Protein AF-A0A945QJN3-F1 (afdb_monomer_lite)

Radius of gyration: 16.55 Å; chains: 1; bounding box: 46×26×41 Å

pLDDT: mean 93.39, std 8.65, range [52.91, 98.69]

Secondary structure (DSSP, 8-state):
-----GGGS-GGG--GGGS-HHHHHHHHHHHHHHHTHHHHHHHHHHHTTT-HHHHHHHHHHHHHHHHHHHHHHHHHHHH-TT--HHHHHHHHHHH-------SS--TT-

Sequence (109 aa):
MKRWTLDDIPWDRFDPAKVDPEVIKVVKAASMVEANGGTYAHYLAKVFYDDPAFQDAAFQWASEEEQHGAALARWAELADPTFDFSARFEDFKEKVKLPDEIDRSVRGT

Foldseek 3Di:
DDDDALVVDPVVPDDLVPDDPVVLVVLLVLLLVLLCLVLVLVVVCLLPVVDVVVSVVSVVSSVVSNRSSVNSQSSSCVNPVVDDSVVVSVVVPVVDHDDPPSPYRPPPD

Structure (mmCIF, N/CA/C/O backbone):
data_AF-A0A945QJN3-F1
#
_entry.id   AF-A0A945QJN3-F1
#
loop_
_atom_site.group_PDB
_atom_site.id
_atom_site.type_symbol
_atom_site.label_atom_id
_atom_site.label_alt_id
_atom_site.label_comp_id
_atom_site.label_asym_id
_atom_site.label_entity_id
_atom_site.label_seq_id
_atom_site.pdbx_PDB_ins_code
_atom_site.Cartn_x
_atom_site.Cartn_y
_atom_site.Cartn_z
_atom_site.occupancy
_atom_site.B_iso_or_equiv
_atom_site.auth_seq_id
_atom_site.auth_comp_id
_atom_site.auth_asym_id
_atom_site.auth_atom_id
_atom_site.pdbx_PDB_model_num
ATOM 1 N N . MET A 1 1 ? -8.918 -13.730 -17.986 1.00 52.91 1 MET A N 1
ATOM 2 C CA . MET A 1 1 ? -9.228 -14.141 -16.596 1.00 52.91 1 MET A CA 1
ATOM 3 C C . MET A 1 1 ? -9.905 -12.972 -15.901 1.00 52.91 1 MET A C 1
ATOM 5 O O . MET A 1 1 ? -9.568 -11.842 -16.231 1.00 52.91 1 MET A O 1
ATOM 9 N N . LYS A 1 2 ? -10.876 -13.205 -15.011 1.00 63.12 2 LYS A N 1
ATOM 10 C CA . LYS A 1 2 ? -11.508 -12.116 -14.251 1.00 63.12 2 LYS A CA 1
ATOM 11 C C . LYS A 1 2 ? -10.540 -11.699 -13.135 1.00 63.12 2 LYS A C 1
ATOM 13 O O . LYS A 1 2 ? -10.256 -12.520 -12.270 1.00 63.12 2 LYS A O 1
ATOM 18 N N . ARG A 1 3 ? -9.989 -10.483 -13.206 1.00 85.94 3 ARG A N 1
ATOM 19 C CA . ARG A 1 3 ? -9.236 -9.876 -12.096 1.00 85.94 3 ARG A CA 1
ATOM 20 C C . ARG A 1 3 ? -10.239 -9.397 -11.046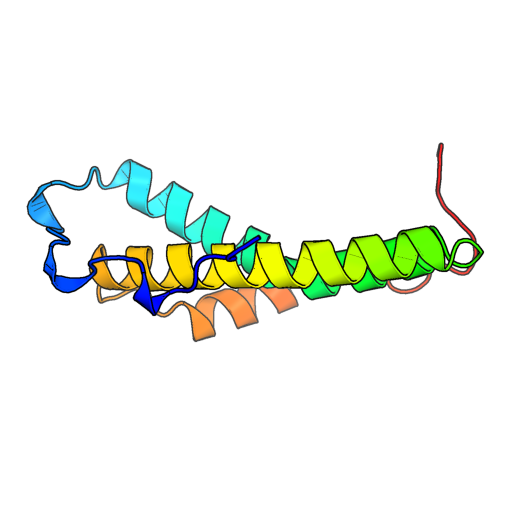 1.00 85.94 3 ARG A C 1
ATOM 22 O O . ARG A 1 3 ? -11.324 -8.949 -11.419 1.00 85.94 3 ARG A O 1
ATOM 29 N N . TRP A 1 4 ? -9.907 -9.577 -9.771 1.00 95.38 4 TRP A N 1
ATOM 30 C CA . TRP A 1 4 ? -10.742 -9.091 -8.675 1.00 95.38 4 TRP A CA 1
ATOM 31 C C . TRP A 1 4 ? -10.670 -7.563 -8.603 1.00 95.38 4 TRP A C 1
ATOM 33 O O . TRP A 1 4 ? -9.752 -6.968 -9.164 1.00 95.38 4 TRP A O 1
ATOM 43 N N . THR A 1 5 ? -11.619 -6.929 -7.926 1.00 95.88 5 THR A N 1
ATOM 44 C CA . THR A 1 5 ? -11.602 -5.507 -7.563 1.00 95.88 5 THR A CA 1
ATOM 45 C C . THR A 1 5 ? -11.890 -5.351 -6.074 1.00 95.88 5 THR A C 1
ATOM 47 O O . THR A 1 5 ? -12.321 -6.290 -5.405 1.00 95.88 5 THR A O 1
ATOM 50 N N . LEU A 1 6 ? -11.693 -4.148 -5.533 1.00 96.94 6 LEU A N 1
ATOM 51 C CA . LEU A 1 6 ? -12.067 -3.851 -4.146 1.00 96.94 6 LEU A CA 1
ATOM 52 C C . LEU A 1 6 ? -13.542 -4.168 -3.847 1.00 96.94 6 LEU A C 1
ATOM 54 O O . LEU A 1 6 ? -13.864 -4.469 -2.702 1.00 96.94 6 LEU A O 1
ATOM 58 N N . ASP A 1 7 ? -14.421 -4.135 -4.849 1.00 96.62 7 ASP A N 1
ATOM 59 C CA . ASP A 1 7 ? -15.850 -4.426 -4.689 1.00 96.62 7 ASP A CA 1
ATOM 60 C C . ASP A 1 7 ? -16.147 -5.923 -4.522 1.00 96.62 7 ASP A C 1
ATOM 62 O O . ASP A 1 7 ? -17.222 -6.286 -4.047 1.00 96.62 7 ASP A O 1
ATOM 66 N N . ASP A 1 8 ? -15.201 -6.804 -4.865 1.00 96.94 8 ASP A N 1
ATOM 67 C CA . ASP A 1 8 ? -15.335 -8.246 -4.633 1.00 96.94 8 ASP A CA 1
ATOM 68 C C . ASP A 1 8 ? -15.095 -8.627 -3.152 1.00 96.94 8 ASP A C 1
ATOM 70 O O . ASP A 1 8 ? -15.363 -9.763 -2.752 1.00 96.94 8 ASP A O 1
ATOM 74 N N . ILE A 1 9 ? -14.594 -7.701 -2.321 1.00 97.50 9 ILE A N 1
ATOM 75 C CA . ILE A 1 9 ? -14.310 -7.941 -0.899 1.00 97.50 9 ILE A CA 1
ATOM 76 C C . ILE A 1 9 ? -15.543 -7.572 -0.050 1.00 97.50 9 ILE A C 1
ATOM 78 O O . ILE A 1 9 ? -16.034 -6.445 -0.136 1.00 97.50 9 ILE A O 1
ATOM 82 N N . PRO A 1 10 ? -16.042 -8.470 0.825 1.00 97.44 10 PRO A N 1
ATOM 83 C CA . PRO A 1 10 ? -17.220 -8.211 1.653 1.00 97.44 10 PRO A CA 1
ATOM 84 C C . PRO A 1 10 ? -16.867 -7.368 2.888 1.00 97.44 10 PRO A C 1
ATOM 86 O O . PRO A 1 10 ? -16.812 -7.865 4.016 1.00 97.44 10 PRO A O 1
ATOM 89 N N . TRP A 1 11 ? -16.580 -6.084 2.670 1.00 98.00 11 TRP A N 1
ATOM 90 C CA . TRP A 1 11 ? -16.142 -5.145 3.710 1.00 98.00 11 TRP A CA 1
ATOM 91 C C . TRP A 1 11 ? -17.132 -4.994 4.869 1.00 98.00 11 TRP A C 1
ATOM 93 O O . TRP A 1 11 ? -16.720 -4.759 5.999 1.00 98.00 11 TRP A O 1
ATOM 103 N N . ASP A 1 12 ? -18.426 -5.167 4.608 1.00 97.56 12 ASP A N 1
ATOM 104 C CA . ASP A 1 12 ? -19.506 -5.130 5.600 1.00 97.56 12 ASP A CA 1
ATOM 105 C C . ASP A 1 12 ? -19.413 -6.256 6.642 1.00 97.56 12 ASP A C 1
ATOM 107 O O . ASP A 1 12 ? -19.975 -6.151 7.730 1.00 97.56 12 ASP A O 1
ATOM 111 N N . ARG A 1 13 ? -18.678 -7.328 6.327 1.00 97.50 13 ARG A N 1
ATOM 112 C CA . ARG A 1 13 ? -18.444 -8.461 7.232 1.00 97.50 13 ARG A CA 1
ATOM 113 C C . ARG A 1 13 ? -17.204 -8.287 8.103 1.00 97.50 13 ARG A C 1
ATOM 115 O O . ARG A 1 13 ? -16.892 -9.190 8.884 1.00 97.50 13 ARG A O 1
ATOM 122 N N . PHE A 1 14 ? -16.476 -7.184 7.944 1.00 97.88 14 PHE A N 1
ATOM 123 C CA . PHE A 1 14 ? -15.287 -6.904 8.732 1.00 97.88 14 PHE A CA 1
ATOM 124 C C . PHE A 1 14 ? -15.658 -6.624 10.194 1.00 97.88 14 PHE A C 1
ATOM 126 O O . PHE A 1 14 ? -16.585 -5.872 10.483 1.00 97.88 14 PHE A O 1
ATOM 133 N N . ASP A 1 15 ? -14.921 -7.236 11.120 1.00 97.50 15 ASP A N 1
ATOM 134 C CA . ASP A 1 15 ? -15.151 -7.115 12.558 1.00 97.50 15 ASP A CA 1
ATOM 135 C C . ASP A 1 15 ? -13.834 -6.731 13.252 1.00 97.50 15 ASP A C 1
ATOM 137 O O . ASP A 1 15 ? -12.983 -7.607 13.458 1.00 97.50 15 ASP A O 1
ATOM 141 N N . PRO A 1 16 ? -13.638 -5.447 13.615 1.00 96.00 16 PRO A N 1
ATOM 142 C CA . PRO A 1 16 ? -12.390 -4.982 14.215 1.00 96.00 16 PRO A CA 1
ATOM 143 C C . PRO A 1 16 ? -12.099 -5.652 15.565 1.00 96.00 16 PRO A C 1
ATOM 145 O O . PRO A 1 16 ? -10.937 -5.767 15.946 1.00 96.00 16 PRO A O 1
ATOM 148 N N . ALA A 1 17 ? -13.113 -6.168 16.273 1.00 96.56 17 ALA A N 1
ATOM 149 C CA . ALA A 1 17 ? -12.920 -6.838 17.560 1.00 96.56 17 ALA A CA 1
ATOM 150 C C . ALA A 1 17 ? -12.227 -8.208 17.439 1.00 96.56 17 ALA A C 1
ATOM 152 O O . ALA A 1 17 ? -11.779 -8.762 18.443 1.00 96.56 17 ALA A O 1
ATOM 153 N N . LYS A 1 18 ? -12.137 -8.768 16.226 1.00 97.12 18 LYS A N 1
ATOM 154 C CA . LYS A 1 18 ? -11.456 -10.044 15.944 1.00 97.12 18 LYS A CA 1
ATOM 155 C C . LYS A 1 18 ? -10.017 -9.872 15.462 1.00 97.12 18 LYS A C 1
ATOM 157 O O . LYS A 1 18 ? -9.368 -10.865 15.136 1.00 97.12 18 LYS A O 1
ATOM 162 N N . VAL A 1 19 ? -9.532 -8.638 15.372 1.00 97.00 19 VAL A N 1
ATOM 163 C CA . VAL A 1 19 ? -8.218 -8.333 14.811 1.00 97.00 19 VAL A CA 1
ATOM 164 C C . VAL A 1 19 ? -7.184 -8.224 15.922 1.00 97.00 19 VAL A C 1
ATOM 166 O O . VAL A 1 19 ? -7.383 -7.517 16.906 1.00 97.00 19 VAL A O 1
ATOM 169 N N 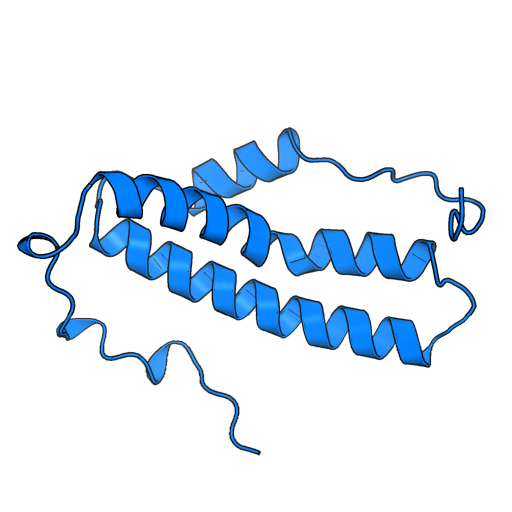. ASP A 1 20 ? -6.055 -8.906 15.745 1.00 97.69 20 ASP A N 1
ATOM 170 C CA . ASP A 1 20 ? -4.888 -8.731 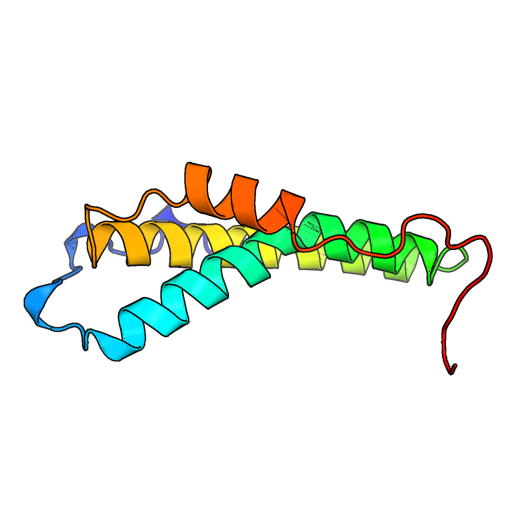16.605 1.00 97.69 20 ASP A CA 1
ATOM 171 C C . ASP A 1 20 ? -4.257 -7.344 16.352 1.00 97.69 20 ASP A C 1
ATOM 173 O O . ASP A 1 20 ? -3.876 -7.050 15.210 1.00 97.69 20 ASP A O 1
ATOM 177 N N . PRO A 1 21 ? -4.106 -6.488 17.381 1.00 95.94 21 PRO A N 1
ATOM 178 C CA . PRO A 1 21 ? -3.475 -5.178 17.240 1.00 95.94 21 PRO A CA 1
ATOM 179 C C . PRO A 1 21 ? -2.065 -5.199 16.630 1.00 95.94 21 PRO A C 1
ATOM 181 O O . PRO A 1 21 ? -1.676 -4.233 15.969 1.00 95.94 21 PRO A O 1
ATOM 184 N N . GLU A 1 22 ? -1.291 -6.274 16.804 1.00 97.50 22 GLU A N 1
ATOM 185 C CA . GLU A 1 22 ? 0.036 -6.389 16.189 1.00 97.50 22 GLU A CA 1
ATOM 186 C C . GLU A 1 22 ? -0.054 -6.585 14.671 1.00 97.50 22 GLU A C 1
ATOM 188 O O . GLU A 1 22 ? 0.743 -6.011 13.924 1.00 97.50 22 GLU A O 1
ATOM 193 N N . VAL A 1 23 ? -1.073 -7.304 14.187 1.00 97.69 23 VAL A N 1
ATOM 194 C CA . VAL A 1 23 ? -1.320 -7.475 12.745 1.00 97.69 23 VAL A CA 1
ATOM 195 C C . VAL A 1 23 ? -1.669 -6.139 12.096 1.00 97.69 23 VAL A C 1
ATOM 197 O O . VAL A 1 23 ? -1.208 -5.862 10.990 1.00 97.69 23 VAL A O 1
ATOM 200 N N . ILE A 1 24 ? -2.399 -5.262 12.794 1.00 97.94 24 ILE A N 1
ATOM 201 C CA . ILE A 1 24 ? -2.751 -3.929 12.279 1.00 97.94 24 ILE A CA 1
ATOM 202 C C . ILE A 1 24 ? -1.494 -3.134 11.904 1.00 97.94 24 ILE A C 1
ATOM 204 O O . ILE A 1 24 ? -1.463 -2.482 10.861 1.00 97.94 24 ILE A O 1
ATOM 208 N N . LYS A 1 25 ? -0.433 -3.204 12.718 1.00 97.75 25 LYS A N 1
ATOM 209 C CA . LYS A 1 25 ? 0.831 -2.500 12.440 1.00 97.75 25 LYS A CA 1
ATOM 210 C C . LYS A 1 25 ? 1.481 -3.003 11.152 1.00 97.75 25 LYS A C 1
ATOM 212 O O . LYS A 1 25 ? 1.937 -2.197 10.345 1.00 97.75 25 LYS A O 1
ATOM 217 N N . VAL A 1 26 ? 1.493 -4.322 10.959 1.00 98.19 26 VAL A N 1
ATOM 218 C CA . VAL A 1 26 ? 2.064 -4.959 9.766 1.00 98.19 26 VAL A CA 1
ATOM 219 C C . VAL A 1 26 ? 1.254 -4.600 8.523 1.00 98.19 26 VAL A C 1
ATOM 221 O O . VAL A 1 26 ? 1.839 -4.223 7.513 1.00 98.19 26 VAL A O 1
ATOM 224 N N . VAL A 1 27 ? -0.079 -4.637 8.601 1.00 98.44 27 VAL A N 1
ATOM 225 C CA . VAL A 1 27 ? 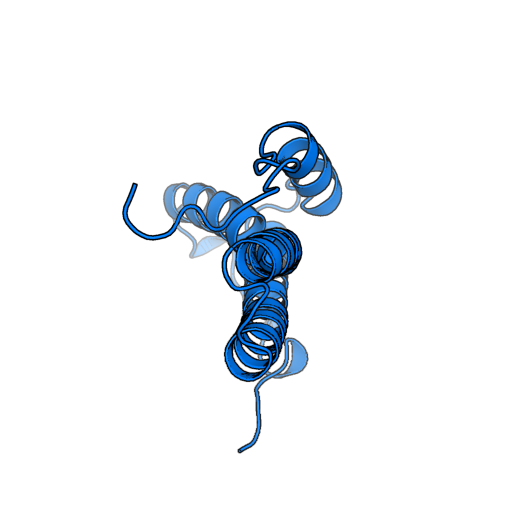-0.949 -4.320 7.457 1.00 98.44 27 VAL A CA 1
ATOM 226 C C . VAL A 1 27 ? -0.834 -2.852 7.045 1.00 98.44 27 VAL A C 1
ATOM 228 O O . VAL A 1 27 ? -0.762 -2.569 5.854 1.00 98.44 27 VAL A O 1
ATOM 231 N N . LYS A 1 28 ? -0.725 -1.921 8.002 1.00 98.50 28 LYS A N 1
ATOM 232 C CA . LYS A 1 28 ? -0.456 -0.502 7.704 1.00 98.50 28 LYS A CA 1
ATOM 233 C C . LYS A 1 28 ? 0.874 -0.298 6.982 1.00 98.50 28 LYS A C 1
ATOM 235 O O . LYS A 1 28 ? 0.966 0.528 6.083 1.00 98.50 28 LYS A O 1
ATOM 240 N N . ALA A 1 29 ? 1.918 -1.018 7.390 1.00 97.62 29 ALA A N 1
ATOM 241 C CA . ALA A 1 29 ? 3.208 -0.949 6.712 1.00 97.62 29 ALA A CA 1
ATOM 242 C C . ALA A 1 29 ? 3.119 -1.532 5.294 1.00 97.62 29 ALA A C 1
ATOM 244 O O . ALA A 1 29 ? 3.566 -0.895 4.343 1.00 97.62 29 ALA A O 1
ATOM 245 N N . ALA A 1 30 ? 2.492 -2.703 5.150 1.00 98.25 30 ALA A N 1
ATOM 246 C CA . ALA A 1 30 ? 2.302 -3.360 3.863 1.00 98.25 30 ALA A CA 1
ATOM 247 C C . ALA A 1 30 ? 1.484 -2.495 2.892 1.00 98.25 30 ALA A C 1
ATOM 249 O O . ALA A 1 30 ? 1.874 -2.366 1.737 1.00 98.25 30 ALA A O 1
ATOM 250 N N . SER A 1 31 ? 0.421 -1.825 3.359 1.00 98.38 31 SER A N 1
ATOM 251 C CA . SER A 1 31 ? -0.400 -0.970 2.494 1.00 98.38 31 SER A CA 1
ATOM 252 C C . SER A 1 31 ? 0.401 0.165 1.861 1.00 98.38 31 SER A C 1
ATOM 254 O O . SER A 1 31 ? 0.189 0.475 0.694 1.00 98.38 31 SER A O 1
ATOM 256 N N . MET A 1 32 ? 1.343 0.761 2.598 1.00 97.62 32 MET A N 1
ATOM 257 C CA . MET A 1 32 ? 2.214 1.815 2.069 1.00 97.62 32 MET A CA 1
ATOM 258 C C . MET A 1 32 ? 3.255 1.269 1.086 1.00 97.62 32 MET A C 1
ATOM 260 O O . MET A 1 32 ? 3.526 1.912 0.077 1.00 97.62 32 MET A O 1
ATOM 264 N N . VAL A 1 33 ? 3.838 0.097 1.363 1.00 96.69 33 VAL A N 1
ATOM 265 C CA . VAL A 1 33 ? 4.837 -0.518 0.473 1.00 96.69 33 VAL A CA 1
ATOM 266 C C . VAL A 1 33 ? 4.207 -0.907 -0.865 1.00 96.69 33 VAL A C 1
ATOM 268 O O . VAL A 1 33 ? 4.730 -0.521 -1.907 1.00 96.69 33 VAL A O 1
ATOM 271 N N . GLU A 1 34 ? 3.067 -1.597 -0.834 1.00 97.50 34 GLU A N 1
ATOM 272 C CA . GLU A 1 34 ? 2.351 -2.070 -2.030 1.00 97.50 34 GLU A CA 1
ATOM 273 C C . GLU A 1 34 ? 1.786 -0.885 -2.837 1.00 97.50 34 GLU A C 1
ATOM 275 O O . GLU A 1 34 ? 1.949 -0.814 -4.053 1.00 97.50 34 GLU A O 1
ATOM 280 N N . ALA A 1 35 ? 1.230 0.135 -2.166 1.00 96.81 35 ALA A N 1
ATOM 281 C CA . ALA A 1 35 ? 0.739 1.343 -2.838 1.00 96.81 35 ALA A CA 1
ATOM 282 C C . ALA A 1 35 ? 1.842 2.156 -3.535 1.00 96.81 35 ALA A C 1
ATOM 284 O O . ALA A 1 35 ? 1.548 2.977 -4.400 1.00 96.81 35 ALA A O 1
ATOM 285 N N . ASN A 1 36 ? 3.114 1.946 -3.181 1.00 95.38 36 ASN A N 1
ATOM 286 C CA . ASN A 1 36 ? 4.241 2.597 -3.843 1.00 95.38 36 ASN A CA 1
ATOM 287 C C . ASN A 1 36 ? 4.716 1.851 -5.107 1.00 95.38 36 ASN A C 1
ATOM 289 O O . ASN A 1 36 ? 5.750 2.217 -5.675 1.00 95.38 36 ASN A O 1
ATOM 293 N N . GLY A 1 37 ? 3.984 0.821 -5.554 1.00 93.75 37 GLY A N 1
ATOM 294 C CA . GLY A 1 37 ? 4.289 0.006 -6.734 1.00 93.75 37 GLY A CA 1
ATOM 295 C C . GLY A 1 37 ? 4.636 0.825 -7.980 1.00 93.75 37 GLY A C 1
ATOM 296 O O . GLY A 1 37 ? 5.633 0.528 -8.641 1.00 93.75 37 GLY A O 1
ATOM 297 N N . GLY A 1 38 ? 3.908 1.911 -8.265 1.00 93.44 38 GLY A N 1
ATOM 298 C CA . GLY A 1 38 ? 4.195 2.798 -9.398 1.00 93.44 38 GLY A CA 1
ATOM 299 C C . GLY A 1 38 ? 5.602 3.407 -9.367 1.00 93.44 38 GLY A C 1
ATOM 300 O O . GLY A 1 38 ? 6.316 3.382 -10.373 1.00 93.44 38 GLY A O 1
ATOM 301 N N . THR A 1 39 ? 6.059 3.879 -8.203 1.00 92.50 39 THR A N 1
ATOM 302 C CA . THR A 1 39 ? 7.426 4.405 -8.029 1.00 92.50 39 THR A CA 1
ATOM 303 C C . THR A 1 39 ? 8.468 3.324 -8.322 1.00 92.50 39 THR A C 1
ATOM 305 O O . THR A 1 39 ? 9.455 3.579 -9.018 1.00 92.50 39 THR A O 1
ATOM 308 N N . TYR A 1 40 ? 8.231 2.095 -7.854 1.00 92.62 40 TYR A N 1
ATOM 309 C CA . TYR A 1 40 ? 9.099 0.955 -8.149 1.00 92.62 40 TYR A CA 1
ATOM 310 C C . TYR A 1 40 ? 9.094 0.585 -9.636 1.00 92.62 40 TYR A C 1
ATOM 312 O O . TYR A 1 40 ? 10.165 0.332 -10.186 1.00 92.62 40 TYR A O 1
ATOM 320 N N . ALA A 1 41 ? 7.945 0.606 -10.317 1.00 95.06 41 ALA A N 1
ATOM 321 C CA . ALA A 1 41 ? 7.881 0.344 -11.756 1.00 95.06 41 ALA A CA 1
ATOM 322 C C . ALA A 1 41 ? 8.654 1.385 -12.570 1.00 95.06 41 ALA A C 1
ATOM 324 O O . ALA A 1 41 ? 9.404 1.012 -13.470 1.00 95.06 41 ALA A O 1
ATOM 325 N N . HIS A 1 42 ? 8.562 2.672 -12.224 1.00 93.31 42 HIS A N 1
ATOM 326 C CA . HIS A 1 42 ? 9.367 3.709 -12.874 1.00 93.31 42 HIS A CA 1
ATOM 327 C C . HIS A 1 42 ? 10.870 3.494 -12.673 1.00 93.31 42 HIS A C 1
ATOM 329 O O . HIS A 1 42 ? 11.648 3.629 -13.619 1.00 93.31 42 HIS A O 1
ATOM 335 N N . TYR A 1 43 ? 11.286 3.128 -11.461 1.00 93.12 43 TYR A N 1
ATOM 336 C CA . TYR A 1 43 ? 12.675 2.767 -11.182 1.00 93.12 43 TYR A CA 1
ATOM 337 C C . TYR A 1 43 ? 13.121 1.553 -12.010 1.00 93.12 43 TYR A C 1
ATOM 339 O O . TYR A 1 43 ? 14.143 1.607 -12.695 1.00 93.12 43 TYR A O 1
ATOM 347 N N . LEU A 1 44 ? 12.329 0.479 -12.012 1.00 93.62 44 LEU A N 1
ATOM 348 C CA . LEU A 1 44 ? 12.599 -0.728 -12.790 1.00 93.62 44 LEU A CA 1
ATOM 349 C C . LEU A 1 44 ? 12.671 -0.430 -14.291 1.00 93.62 44 LEU A C 1
ATOM 351 O O . LEU A 1 44 ? 13.568 -0.931 -14.963 1.00 93.62 44 LEU A O 1
ATOM 355 N N . ALA A 1 45 ? 11.815 0.448 -14.811 1.00 93.31 45 ALA A N 1
ATOM 356 C CA . ALA A 1 45 ? 11.859 0.856 -16.208 1.00 93.31 45 ALA A CA 1
ATOM 357 C C . ALA A 1 45 ? 13.172 1.567 -16.574 1.00 93.31 45 ALA A C 1
ATOM 359 O O . ALA A 1 45 ? 13.709 1.328 -17.652 1.00 93.31 45 ALA A O 1
ATOM 360 N N . LYS A 1 46 ? 13.749 2.371 -15.667 1.00 92.19 46 LYS A N 1
ATOM 361 C CA . LYS A 1 46 ? 15.087 2.963 -15.860 1.00 92.19 46 LYS A CA 1
ATOM 362 C C . LYS A 1 46 ? 16.193 1.898 -15.826 1.00 92.19 46 LYS A C 1
ATOM 364 O O . LYS A 1 46 ? 17.119 1.930 -16.632 1.00 92.19 46 LYS A O 1
ATOM 369 N N . VAL A 1 47 ? 16.104 0.928 -14.913 1.00 92.62 47 VAL A N 1
ATOM 370 C CA . VAL A 1 47 ? 17.087 -0.169 -14.806 1.00 92.62 47 VAL A CA 1
ATOM 371 C C . VAL A 1 47 ? 17.068 -1.070 -16.048 1.00 92.62 47 VAL A C 1
ATOM 373 O O . VAL A 1 47 ? 18.127 -1.523 -16.493 1.00 92.62 47 VAL A O 1
ATOM 376 N N . PHE A 1 48 ? 15.885 -1.297 -16.616 1.00 92.94 48 PHE A N 1
ATOM 377 C CA . PHE A 1 48 ? 15.618 -2.108 -17.806 1.00 92.94 48 PHE A CA 1
ATOM 378 C C . PHE A 1 48 ? 15.233 -1.215 -19.000 1.00 92.94 48 PHE A C 1
ATOM 380 O O . PHE A 1 48 ? 14.265 -1.480 -19.712 1.00 92.94 48 PHE A O 1
ATOM 387 N N . TYR A 1 49 ? 15.976 -0.123 -19.208 1.00 92.00 49 TYR A N 1
ATOM 388 C CA . TYR A 1 49 ? 15.664 0.882 -20.235 1.00 92.00 49 TYR A CA 1
ATOM 389 C C . TYR A 1 49 ? 15.624 0.316 -21.668 1.00 92.00 49 TYR A C 1
ATOM 391 O O . TYR A 1 49 ? 14.978 0.895 -22.538 1.00 92.00 49 TYR A O 1
ATOM 399 N N . ASP A 1 50 ? 16.316 -0.801 -21.906 1.00 93.75 50 ASP A N 1
ATOM 400 C CA . ASP A 1 50 ? 16.474 -1.474 -23.195 1.00 93.75 50 ASP A CA 1
ATOM 401 C C . ASP A 1 50 ? 15.514 -2.658 -23.413 1.00 93.75 50 ASP A C 1
ATOM 403 O O . ASP A 1 50 ? 15.588 -3.317 -24.449 1.00 93.75 50 ASP A O 1
ATOM 407 N N . ASP A 1 51 ? 14.597 -2.915 -22.473 1.00 96.00 51 ASP A N 1
ATOM 408 C CA . ASP A 1 51 ? 13.648 -4.032 -22.524 1.00 96.00 51 ASP A CA 1
ATOM 409 C C . ASP A 1 51 ? 12.190 -3.545 -22.384 1.00 96.00 51 ASP A C 1
ATOM 411 O O . ASP A 1 51 ? 11.634 -3.519 -21.281 1.00 96.00 51 ASP A O 1
ATOM 415 N N . PRO A 1 52 ? 11.537 -3.153 -23.498 1.00 96.38 52 PRO A N 1
ATOM 416 C CA . PRO A 1 52 ? 10.153 -2.678 -23.478 1.00 96.38 52 PRO A CA 1
ATOM 417 C C . PRO A 1 52 ? 9.154 -3.719 -22.960 1.00 96.38 52 PRO A C 1
ATOM 419 O O . PRO A 1 52 ? 8.193 -3.368 -22.284 1.00 96.38 52 PRO A O 1
ATOM 422 N N . ALA A 1 53 ? 9.389 -5.007 -23.232 1.00 97.81 53 ALA A N 1
ATOM 423 C CA . ALA A 1 53 ? 8.500 -6.071 -22.769 1.00 97.81 53 ALA A CA 1
ATOM 424 C C . ALA A 1 53 ? 8.546 -6.204 -21.241 1.00 97.81 53 ALA A C 1
ATOM 426 O O . ALA A 1 53 ? 7.514 -6.406 -20.597 1.00 97.81 53 ALA A O 1
ATOM 427 N N . PHE A 1 54 ? 9.733 -6.050 -20.651 1.00 96.94 54 PHE A N 1
ATOM 428 C CA . PHE A 1 54 ? 9.879 -5.992 -19.203 1.00 96.94 54 PHE A CA 1
ATOM 429 C C . PHE A 1 54 ? 9.230 -4.737 -18.607 1.00 96.94 54 PHE A C 1
ATOM 431 O O . PHE A 1 54 ? 8.581 -4.831 -17.568 1.00 96.94 54 PHE A O 1
ATOM 438 N N . GLN A 1 55 ? 9.362 -3.575 -19.253 1.00 97.31 55 GLN A N 1
ATOM 439 C CA . GLN A 1 55 ? 8.723 -2.335 -18.794 1.00 97.31 55 GLN A CA 1
ATOM 440 C C . GLN A 1 55 ? 7.200 -2.474 -18.732 1.00 97.31 55 GLN A C 1
ATOM 442 O O . GLN A 1 55 ? 6.604 -2.174 -17.697 1.00 97.31 55 GLN A O 1
ATOM 447 N N . ASP A 1 56 ? 6.579 -2.998 -19.790 1.00 97.88 56 ASP A N 1
ATOM 448 C CA . ASP A 1 56 ? 5.135 -3.247 -19.825 1.00 97.88 56 ASP A CA 1
ATOM 449 C C . ASP A 1 56 ? 4.703 -4.206 -18.705 1.00 97.88 56 ASP A C 1
ATOM 451 O O . ASP A 1 56 ? 3.707 -3.967 -18.015 1.00 97.88 56 ASP A O 1
ATOM 455 N N . ALA A 1 57 ? 5.483 -5.267 -18.466 1.00 97.81 57 ALA A N 1
ATOM 456 C CA . ALA A 1 57 ? 5.235 -6.194 -17.367 1.00 97.81 57 ALA A CA 1
ATOM 457 C C . ALA A 1 57 ? 5.369 -5.519 -15.990 1.00 97.81 57 ALA A C 1
ATOM 459 O O . ALA A 1 57 ? 4.544 -5.771 -15.112 1.00 97.81 57 ALA A O 1
ATOM 460 N N . ALA A 1 58 ? 6.355 -4.636 -15.804 1.00 97.69 58 ALA A N 1
ATOM 461 C CA . ALA A 1 58 ? 6.565 -3.903 -14.558 1.00 97.69 58 ALA A CA 1
ATOM 462 C C . ALA A 1 58 ? 5.419 -2.923 -14.266 1.00 97.69 58 ALA A C 1
ATOM 464 O O . ALA A 1 58 ? 4.946 -2.861 -13.134 1.00 97.69 58 ALA A O 1
ATOM 465 N N . PHE A 1 59 ? 4.919 -2.198 -15.270 1.00 97.69 59 PHE A N 1
ATOM 466 C CA . PHE A 1 59 ? 3.763 -1.314 -15.084 1.00 97.69 59 PHE A CA 1
ATOM 467 C C . PHE A 1 59 ? 2.470 -2.090 -14.826 1.00 97.69 59 PHE A C 1
ATOM 469 O O . PHE A 1 59 ? 1.656 -1.677 -14.000 1.00 97.69 59 PHE A O 1
ATOM 476 N N . GLN A 1 60 ? 2.285 -3.242 -15.478 1.00 96.94 60 GLN A N 1
ATOM 477 C CA . GLN A 1 60 ? 1.150 -4.110 -15.180 1.00 96.94 60 GLN A CA 1
ATOM 478 C C . GLN A 1 60 ? 1.221 -4.661 -13.749 1.00 96.94 60 GLN A C 1
ATOM 480 O O . GLN A 1 60 ? 0.200 -4.667 -13.063 1.00 96.94 60 GLN A O 1
ATOM 485 N N . TRP A 1 61 ? 2.399 -5.096 -13.300 1.00 97.06 61 TRP A N 1
ATOM 486 C CA . TRP A 1 61 ? 2.627 -5.513 -11.917 1.00 97.06 61 TRP A CA 1
ATOM 487 C C . TRP A 1 61 ? 2.321 -4.374 -10.935 1.00 97.06 61 TRP A C 1
ATOM 489 O O . TRP A 1 61 ? 1.537 -4.569 -10.015 1.00 97.06 61 TRP A O 1
ATOM 499 N N . ALA A 1 62 ? 2.825 -3.160 -11.177 1.00 97.44 62 ALA A N 1
ATOM 500 C CA . ALA A 1 62 ? 2.569 -2.017 -10.299 1.00 97.44 62 ALA A CA 1
ATOM 501 C C . ALA A 1 62 ? 1.081 -1.679 -10.162 1.00 97.44 62 ALA A C 1
ATOM 503 O O . ALA A 1 62 ? 0.630 -1.376 -9.064 1.00 97.44 62 ALA A O 1
ATOM 504 N N . SER A 1 63 ? 0.298 -1.785 -11.239 1.00 96.62 63 SER A N 1
ATOM 505 C CA . SER A 1 63 ? -1.155 -1.601 -11.151 1.00 96.62 63 SER A CA 1
ATOM 506 C C . SER A 1 63 ? -1.836 -2.650 -10.260 1.00 96.62 63 SER A C 1
ATOM 508 O O . SER A 1 63 ? -2.866 -2.345 -9.659 1.00 96.62 63 SER A O 1
ATOM 510 N N . GLU A 1 64 ? -1.310 -3.877 -10.197 1.00 96.50 64 GLU A N 1
ATOM 511 C CA . GLU A 1 64 ? -1.821 -4.935 -9.315 1.00 96.50 64 GLU A CA 1
ATOM 512 C C . GLU A 1 64 ? -1.394 -4.685 -7.854 1.00 96.50 64 GLU A C 1
ATOM 514 O O . GLU A 1 64 ? -2.215 -4.790 -6.946 1.00 96.50 64 GLU A O 1
ATOM 519 N N . GLU A 1 65 ? -0.157 -4.246 -7.623 1.00 97.56 65 GLU A N 1
ATOM 520 C CA . GLU A 1 65 ? 0.347 -3.870 -6.290 1.00 97.56 65 GLU A CA 1
ATOM 521 C C . GLU A 1 65 ? -0.379 -2.647 -5.712 1.00 97.56 65 GLU A C 1
ATOM 523 O O . GLU A 1 65 ? -0.771 -2.634 -4.549 1.00 97.56 65 GLU A O 1
ATOM 528 N N . GLU A 1 66 ? -0.658 -1.625 -6.523 1.00 97.44 66 GLU A N 1
ATOM 529 C CA . GLU A 1 66 ? -1.434 -0.460 -6.080 1.00 97.44 66 GLU A CA 1
ATOM 530 C C . GLU A 1 66 ? -2.853 -0.862 -5.655 1.00 97.44 66 GLU A C 1
ATOM 532 O O . GLU A 1 66 ? -3.392 -0.348 -4.670 1.00 97.44 66 GLU A O 1
ATOM 537 N N . GLN A 1 67 ? -3.443 -1.843 -6.345 1.00 97.94 67 GLN A N 1
ATOM 538 C CA . GLN A 1 67 ? -4.713 -2.435 -5.948 1.00 97.94 67 GLN A CA 1
ATOM 539 C C . GLN A 1 67 ? -4.606 -3.176 -4.602 1.00 97.94 67 GLN A C 1
ATOM 541 O O . GLN A 1 67 ? -5.514 -3.063 -3.769 1.00 97.94 67 GLN A O 1
ATOM 546 N N . HIS A 1 68 ? -3.524 -3.922 -4.365 1.00 98.25 68 HIS A N 1
ATOM 547 C CA . HIS A 1 68 ? -3.268 -4.567 -3.074 1.00 98.25 68 HIS A CA 1
ATOM 548 C C . HIS A 1 68 ? -3.105 -3.531 -1.959 1.00 98.25 68 HIS A C 1
ATOM 550 O O . HIS A 1 68 ? -3.752 -3.638 -0.913 1.00 98.25 68 HIS A O 1
ATOM 556 N N . GLY A 1 69 ? -2.315 -2.485 -2.208 1.00 98.19 69 GLY A N 1
ATOM 557 C CA . GLY A 1 69 ? -2.115 -1.361 -1.302 1.00 98.19 69 GLY A CA 1
ATOM 558 C C . GLY A 1 69 ? -3.435 -0.702 -0.913 1.00 98.19 69 GLY A C 1
ATOM 559 O O . GLY A 1 69 ? -3.696 -0.510 0.274 1.00 98.19 69 GLY A O 1
ATOM 560 N N . ALA A 1 70 ? -4.322 -0.458 -1.881 1.00 98.31 70 ALA A N 1
ATOM 561 C CA . ALA A 1 70 ? -5.652 0.093 -1.627 1.00 98.31 70 ALA A CA 1
ATOM 562 C C . ALA A 1 70 ? -6.538 -0.840 -0.778 1.00 98.31 70 ALA A C 1
ATOM 564 O O . ALA A 1 70 ? -7.268 -0.375 0.102 1.00 98.31 70 ALA A O 1
ATOM 565 N N . ALA A 1 71 ? -6.465 -2.157 -0.998 1.00 98.62 71 ALA A N 1
ATOM 566 C CA . ALA A 1 71 ? -7.215 -3.128 -0.203 1.00 98.62 71 ALA A CA 1
ATOM 567 C C . ALA A 1 71 ? -6.725 -3.161 1.251 1.00 98.62 71 ALA A C 1
ATOM 569 O O . ALA A 1 71 ? -7.532 -3.115 2.182 1.00 98.62 71 ALA A O 1
ATOM 570 N N . LEU A 1 72 ? -5.407 -3.193 1.449 1.00 98.69 72 LEU A N 1
ATOM 571 C CA . LEU A 1 72 ? -4.781 -3.189 2.770 1.00 98.69 72 LEU A CA 1
ATOM 572 C C . LEU A 1 72 ? -5.008 -1.860 3.500 1.00 98.69 72 LEU A C 1
ATOM 574 O O . LEU A 1 72 ? -5.262 -1.866 4.702 1.00 98.69 72 LEU A O 1
ATOM 578 N N . ALA A 1 73 ? -4.977 -0.735 2.784 1.00 98.50 73 ALA A N 1
ATOM 579 C CA . ALA A 1 73 ? -5.280 0.586 3.325 1.00 98.50 73 ALA A CA 1
ATOM 580 C C . ALA A 1 73 ? -6.714 0.647 3.859 1.00 98.50 73 ALA A C 1
ATOM 582 O O . ALA A 1 73 ? -6.915 0.935 5.037 1.00 98.50 73 ALA A O 1
ATOM 583 N N . ARG A 1 74 ? -7.701 0.269 3.034 1.00 98.50 74 ARG A N 1
ATOM 584 C CA . ARG A 1 74 ? -9.109 0.222 3.451 1.00 98.50 74 ARG A CA 1
ATOM 585 C C . ARG A 1 74 ? -9.319 -0.723 4.632 1.00 98.50 74 ARG A C 1
ATOM 587 O O . ARG A 1 74 ? -10.047 -0.395 5.564 1.00 98.50 74 ARG A O 1
ATOM 594 N N . TRP A 1 75 ? -8.674 -1.889 4.614 1.00 98.56 75 TRP A N 1
ATOM 595 C CA . TRP A 1 75 ? -8.706 -2.824 5.737 1.00 98.56 75 TRP A CA 1
ATOM 596 C C . TRP A 1 75 ? -8.144 -2.188 7.017 1.00 98.56 75 TRP A C 1
ATOM 598 O O . TRP A 1 75 ? -8.740 -2.319 8.084 1.00 98.56 75 TRP A O 1
ATOM 608 N N . ALA A 1 76 ? -7.022 -1.471 6.919 1.00 98.50 76 ALA A N 1
ATOM 609 C CA . ALA A 1 76 ? -6.371 -0.838 8.061 1.00 98.50 76 ALA A CA 1
ATOM 610 C C . ALA A 1 76 ? -7.205 0.304 8.651 1.00 98.50 76 ALA A C 1
ATOM 612 O O . ALA A 1 76 ? -7.254 0.430 9.870 1.00 98.50 76 ALA A O 1
ATOM 613 N N . GLU A 1 77 ? -7.882 1.091 7.814 1.00 98.19 77 GLU A N 1
ATOM 614 C CA . GLU A 1 77 ? -8.803 2.152 8.246 1.00 98.19 77 GLU A CA 1
ATOM 615 C C . GLU A 1 77 ? -10.065 1.585 8.916 1.00 98.19 77 GLU A C 1
ATOM 617 O O . GLU A 1 77 ? -10.582 2.171 9.866 1.00 98.19 77 GLU A O 1
ATOM 622 N N . LEU A 1 78 ? -10.541 0.409 8.485 1.00 98.12 78 LEU A N 1
ATOM 623 C CA . LEU A 1 78 ? -11.612 -0.307 9.189 1.00 98.12 78 LEU A CA 1
ATOM 624 C C . LEU A 1 78 ? -11.142 -0.858 10.547 1.00 98.12 78 LEU A C 1
ATOM 626 O O . LEU A 1 78 ? -11.908 -0.849 11.512 1.00 98.12 78 LEU A O 1
ATOM 630 N N . ALA A 1 79 ? -9.905 -1.358 10.624 1.00 98.12 79 ALA A N 1
ATOM 631 C CA . ALA A 1 79 ? -9.324 -1.919 11.846 1.00 98.12 79 ALA A CA 1
ATOM 632 C C . ALA A 1 79 ? -8.944 -0.842 12.876 1.00 98.12 79 ALA A C 1
ATOM 634 O O . ALA A 1 79 ? -9.046 -1.066 14.081 1.00 98.12 79 ALA A O 1
ATOM 635 N N . ASP A 1 80 ? -8.502 0.320 12.403 1.00 97.75 80 ASP A N 1
ATOM 636 C CA . ASP A 1 80 ? -8.159 1.489 13.201 1.00 97.75 80 ASP A CA 1
ATOM 637 C C . ASP A 1 80 ? -8.675 2.764 12.513 1.00 97.75 80 ASP A C 1
ATOM 639 O O . ASP A 1 80 ? -7.972 3.337 11.676 1.00 97.75 80 ASP A O 1
ATOM 643 N N . PRO A 1 81 ? -9.858 3.266 12.915 1.00 96.50 81 PRO A N 1
ATOM 644 C CA . PRO A 1 81 ? -10.453 4.476 12.345 1.00 96.50 81 PRO A CA 1
ATOM 645 C C . PRO A 1 81 ? -9.642 5.764 12.552 1.00 96.50 81 PRO A C 1
ATOM 647 O O . PRO A 1 81 ? -10.011 6.809 12.024 1.00 96.50 81 PRO A O 1
ATOM 650 N N . THR A 1 82 ? -8.572 5.729 13.356 1.00 97.12 82 THR A N 1
ATOM 651 C CA . THR A 1 82 ? -7.668 6.874 13.553 1.00 97.12 82 THR A CA 1
ATOM 652 C C . THR A 1 82 ? -6.492 6.882 12.574 1.00 97.12 82 THR A C 1
ATOM 654 O O . THR A 1 82 ? -5.728 7.850 12.524 1.00 97.12 82 THR A O 1
ATOM 657 N N . PHE A 1 83 ? -6.320 5.811 11.798 1.00 97.69 83 PHE A N 1
ATOM 658 C CA . PHE A 1 83 ? -5.324 5.739 10.743 1.00 97.69 83 PHE A CA 1
ATOM 659 C C . PHE A 1 83 ? -5.815 6.495 9.507 1.00 97.69 83 PHE A C 1
ATOM 661 O O . PHE A 1 83 ? -6.826 6.138 8.924 1.00 97.69 83 PHE A O 1
ATOM 668 N N . ASP A 1 84 ? -5.077 7.527 9.109 1.00 97.88 84 ASP A N 1
ATOM 669 C CA . ASP A 1 84 ? -5.276 8.237 7.844 1.00 97.88 84 ASP A CA 1
ATOM 670 C C . ASP A 1 84 ? -4.251 7.707 6.841 1.00 97.88 84 ASP A C 1
ATOM 672 O O . ASP A 1 84 ? -3.070 8.069 6.907 1.00 97.88 84 ASP A O 1
ATOM 676 N N . PHE A 1 85 ? -4.673 6.803 5.954 1.00 98.25 85 PHE A N 1
ATOM 677 C CA . PHE A 1 85 ? -3.749 6.208 4.995 1.00 98.25 85 PHE A CA 1
ATOM 678 C C . PHE A 1 85 ? -3.145 7.262 4.065 1.00 98.25 85 PHE A C 1
ATOM 680 O O . PHE A 1 85 ? -1.940 7.239 3.827 1.00 98.25 85 PHE A O 1
ATOM 687 N N . SER A 1 86 ? -3.956 8.205 3.583 1.00 97.25 86 SER A N 1
ATOM 688 C CA . SER A 1 86 ? -3.519 9.206 2.606 1.00 97.25 86 SER A CA 1
ATOM 689 C C . SER A 1 86 ? -2.398 10.071 3.176 1.00 97.25 86 SER A C 1
ATOM 691 O O . SER A 1 86 ? -1.332 10.179 2.573 1.00 97.25 86 SER A O 1
ATOM 693 N N . ALA A 1 87 ? -2.580 10.613 4.384 1.00 97.81 87 ALA A N 1
ATOM 694 C CA . ALA A 1 87 ? -1.555 11.428 5.032 1.00 97.81 87 ALA A CA 1
ATOM 695 C C . ALA A 1 87 ? -0.267 10.636 5.322 1.00 97.81 87 ALA A C 1
ATOM 697 O O . ALA A 1 87 ? 0.837 11.166 5.191 1.00 97.81 87 ALA A O 1
ATOM 698 N N . ARG A 1 88 ? -0.387 9.360 5.718 1.00 9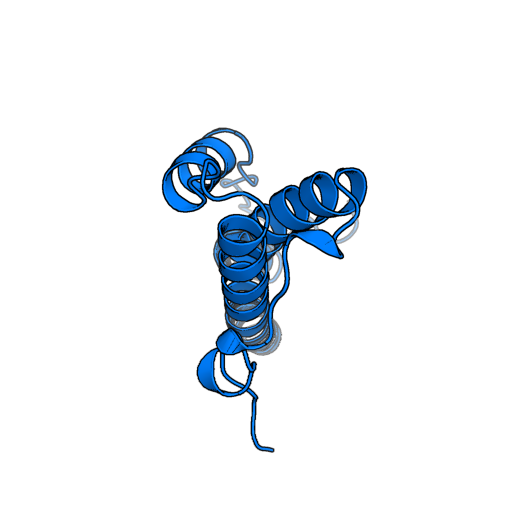7.31 88 ARG A N 1
ATOM 699 C CA . ARG A 1 88 ? 0.778 8.508 6.016 1.00 97.31 88 ARG A CA 1
ATOM 700 C C . ARG A 1 88 ? 1.506 8.063 4.758 1.00 97.31 88 ARG A C 1
ATOM 702 O O . ARG A 1 88 ? 2.728 7.960 4.786 1.00 97.31 88 ARG A O 1
ATOM 709 N N . PHE A 1 89 ? 0.784 7.841 3.667 1.00 97.38 89 PHE A N 1
ATOM 710 C CA . PHE A 1 89 ? 1.380 7.486 2.392 1.00 97.38 89 PHE A CA 1
ATOM 711 C C . PHE A 1 89 ? 2.127 8.667 1.759 1.00 97.38 89 PHE A C 1
ATOM 713 O O . PHE A 1 89 ? 3.211 8.472 1.214 1.00 97.38 89 PHE A O 1
ATOM 720 N N . GLU A 1 90 ? 1.626 9.900 1.894 1.00 96.19 90 GLU A N 1
ATOM 721 C CA . GLU A 1 90 ? 2.392 11.091 1.496 1.00 96.19 90 GLU A CA 1
ATOM 722 C C . GLU A 1 90 ? 3.708 11.209 2.282 1.00 96.19 90 GLU A C 1
ATOM 724 O O . GLU A 1 90 ? 4.778 11.293 1.678 1.00 96.19 90 GLU A O 1
ATOM 729 N N . ASP A 1 91 ? 3.660 11.102 3.615 1.00 96.31 91 ASP A N 1
ATOM 730 C CA . ASP A 1 91 ? 4.861 11.100 4.468 1.00 96.31 91 ASP A CA 1
ATOM 731 C C . ASP A 1 91 ? 5.830 9.951 4.117 1.00 96.31 91 ASP A C 1
ATOM 733 O O . ASP A 1 91 ? 7.052 10.125 4.111 1.00 96.31 91 ASP A O 1
ATOM 737 N N . PHE A 1 92 ? 5.298 8.775 3.772 1.00 95.25 92 PHE A N 1
ATOM 738 C CA . PHE A 1 92 ? 6.091 7.639 3.310 1.00 95.25 92 PHE A CA 1
ATOM 739 C C . PHE A 1 92 ? 6.834 7.952 2.005 1.00 95.25 92 PHE A C 1
ATOM 741 O O . PHE A 1 92 ? 8.043 7.732 1.940 1.00 95.25 92 PHE A O 1
ATOM 748 N N . LYS A 1 93 ? 6.159 8.513 0.993 1.00 93.38 93 LYS A N 1
ATOM 749 C CA . LYS A 1 93 ? 6.779 8.887 -0.294 1.00 93.38 93 LYS A CA 1
ATOM 750 C C . LYS A 1 93 ? 7.851 9.967 -0.144 1.00 93.38 93 LYS A C 1
ATOM 752 O O . LYS A 1 93 ? 8.831 9.975 -0.888 1.00 93.38 93 LYS A O 1
ATOM 757 N N . GLU A 1 94 ? 7.706 10.872 0.822 1.00 93.44 94 GLU A N 1
ATOM 758 C CA . GLU A 1 94 ? 8.736 11.877 1.105 1.00 93.44 94 GLU A CA 1
ATOM 759 C C . GLU A 1 94 ? 10.024 11.260 1.668 1.00 93.44 94 GLU A C 1
ATOM 761 O O . GLU A 1 94 ? 11.119 11.759 1.392 1.00 93.44 94 GLU A O 1
ATOM 766 N N . LYS A 1 95 ? 9.906 10.171 2.435 1.00 92.62 95 LYS A N 1
ATOM 767 C CA . LYS A 1 95 ? 11.033 9.506 3.110 1.00 92.62 95 LYS A CA 1
ATOM 768 C C . LYS A 1 95 ? 11.648 8.382 2.287 1.00 92.62 95 LYS A C 1
ATOM 770 O O . LYS A 1 95 ? 12.860 8.181 2.337 1.00 92.62 95 LYS A O 1
ATOM 775 N N . VAL A 1 96 ? 10.829 7.642 1.549 1.00 90.19 96 VAL A N 1
ATOM 776 C CA . VAL A 1 96 ? 11.245 6.486 0.755 1.00 90.19 96 VAL A CA 1
ATOM 777 C C . VAL A 1 96 ? 11.358 6.907 -0.700 1.00 90.19 96 VAL A C 1
ATOM 779 O O . VAL A 1 96 ? 10.421 6.792 -1.486 1.00 90.19 96 VAL A O 1
ATOM 782 N N . LYS A 1 97 ? 12.545 7.402 -1.051 1.00 88.50 97 LYS A N 1
ATOM 783 C CA . LYS A 1 97 ? 12.889 7.790 -2.419 1.00 88.50 97 LYS A CA 1
ATOM 784 C C . LYS A 1 97 ? 13.797 6.747 -3.044 1.00 88.50 97 LYS A C 1
ATOM 786 O O . LYS A 1 97 ? 14.771 6.313 -2.428 1.00 88.50 97 LYS A O 1
ATOM 791 N N . LEU A 1 98 ? 13.481 6.365 -4.274 1.00 85.19 98 LEU A N 1
ATOM 792 C CA . LEU A 1 98 ? 14.373 5.546 -5.084 1.00 85.19 98 LEU A CA 1
ATOM 793 C C . LEU A 1 98 ? 15.401 6.440 -5.789 1.00 85.19 98 LEU A C 1
ATOM 795 O O . LEU A 1 98 ? 15.132 7.623 -6.002 1.00 85.19 98 LEU A O 1
ATOM 799 N N . PRO A 1 99 ? 16.582 5.905 -6.143 1.00 82.88 99 PRO A N 1
ATOM 800 C CA . PRO A 1 99 ? 17.555 6.645 -6.933 1.00 82.88 99 PRO A CA 1
ATOM 801 C C . PRO A 1 99 ? 16.938 7.121 -8.251 1.00 82.88 99 PRO A C 1
ATOM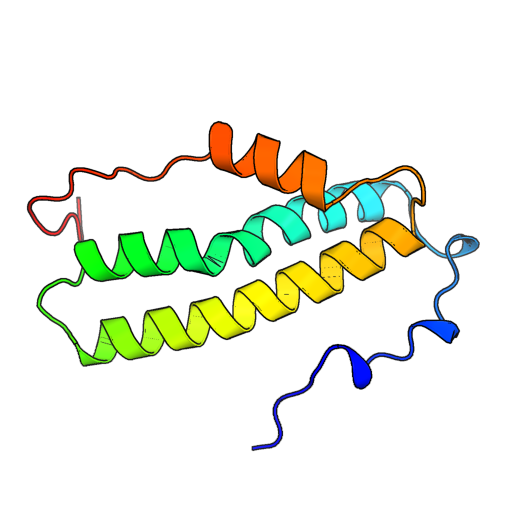 803 O O . PRO A 1 99 ? 16.466 6.310 -9.050 1.00 82.88 99 PRO A O 1
ATOM 806 N N . ASP A 1 100 ? 16.949 8.435 -8.474 1.00 69.94 100 ASP A N 1
ATOM 807 C CA . ASP A 1 100 ? 16.366 9.033 -9.676 1.00 69.94 100 ASP A CA 1
ATOM 808 C C . ASP A 1 100 ? 17.355 9.160 -10.840 1.00 69.94 100 ASP A C 1
ATOM 810 O O . ASP A 1 100 ? 16.934 9.082 -11.998 1.00 69.94 100 ASP A O 1
ATOM 814 N N . GLU A 1 101 ? 18.649 9.281 -10.538 1.00 67.69 101 GLU A N 1
ATOM 815 C CA . GLU A 1 101 ? 19.751 9.363 -11.503 1.00 67.69 101 GLU A CA 1
ATOM 816 C C . GLU A 1 101 ? 20.295 7.959 -11.806 1.00 67.69 101 GLU A C 1
ATOM 818 O O . GLU A 1 101 ? 21.279 7.495 -11.227 1.00 67.69 101 GLU A O 1
ATOM 823 N N . ILE A 1 102 ? 19.596 7.238 -12.684 1.00 72.12 102 ILE A N 1
ATOM 824 C CA . ILE A 1 102 ? 20.068 5.968 -13.247 1.00 72.12 102 ILE A CA 1
ATOM 825 C C . ILE A 1 102 ? 20.353 6.194 -14.725 1.00 72.12 102 ILE A C 1
ATOM 827 O O . ILE A 1 102 ? 19.517 5.942 -15.588 1.00 72.12 102 ILE A O 1
ATOM 831 N N . ASP A 1 103 ? 21.561 6.669 -15.006 1.00 67.88 103 ASP A N 1
ATOM 832 C CA . ASP A 1 103 ? 22.020 6.959 -16.371 1.00 67.88 103 ASP A CA 1
ATOM 833 C C . ASP A 1 103 ? 22.479 5.682 -17.099 1.00 67.88 103 ASP A C 1
ATOM 835 O O . ASP A 1 103 ? 22.775 5.683 -18.294 1.00 67.88 103 ASP A O 1
ATOM 839 N N . ARG A 1 104 ? 22.588 4.576 -16.351 1.00 70.50 104 ARG A N 1
ATOM 840 C CA . ARG A 1 104 ? 22.971 3.244 -16.824 1.00 70.50 104 ARG A CA 1
ATOM 841 C C . ARG A 1 104 ? 22.349 2.169 -15.943 1.00 70.50 104 ARG A C 1
ATOM 843 O O . ARG A 1 104 ? 22.232 2.348 -14.735 1.00 70.50 104 ARG A O 1
ATOM 850 N N . SER A 1 105 ? 22.023 1.025 -16.539 1.00 79.19 105 SER A N 1
ATOM 851 C CA . SER A 1 105 ? 21.525 -0.142 -15.806 1.00 79.19 105 SER A CA 1
ATOM 852 C C . SER A 1 105 ? 22.466 -0.527 -14.653 1.00 79.19 105 SER A C 1
ATOM 854 O O . SER A 1 105 ? 23.672 -0.662 -14.856 1.00 79.19 105 SER A O 1
ATOM 856 N N . VAL A 1 106 ? 21.905 -0.730 -13.458 1.00 83.25 106 VAL A N 1
ATOM 857 C CA . VAL A 1 106 ? 22.617 -1.199 -12.249 1.00 83.25 106 VAL A CA 1
ATOM 858 C C . VAL A 1 106 ? 22.415 -2.702 -11.998 1.00 83.25 106 VAL A C 1
ATOM 860 O O . VAL A 1 106 ? 22.619 -3.200 -10.897 1.00 83.25 106 VAL A O 1
ATOM 863 N N . ARG A 1 107 ? 21.973 -3.459 -13.009 1.00 82.12 107 ARG A N 1
ATOM 864 C CA . ARG A 1 107 ? 21.784 -4.913 -12.886 1.00 82.12 107 ARG A CA 1
ATOM 865 C C . ARG A 1 107 ? 23.125 -5.597 -12.589 1.00 82.12 107 ARG A C 1
ATOM 867 O O . ARG A 1 107 ? 24.064 -5.466 -13.368 1.00 82.12 107 ARG A O 1
ATOM 874 N N . GLY A 1 108 ? 23.183 -6.371 -11.503 1.00 78.38 108 GLY A N 1
ATOM 875 C CA . GLY A 1 108 ? 24.350 -7.188 -11.143 1.00 78.38 108 GLY A CA 1
ATOM 876 C C . GLY A 1 108 ? 25.488 -6.452 -10.424 1.00 78.38 108 GLY A C 1
ATOM 877 O O . GLY A 1 108 ? 26.592 -6.990 -10.379 1.00 78.38 108 GLY A O 1
ATOM 878 N N . THR A 1 109 ? 25.240 -5.248 -9.897 1.00 69.75 109 THR A N 1
ATOM 879 C CA . THR A 1 109 ? 26.180 -4.506 -9.034 1.00 69.75 109 THR A CA 1
ATOM 880 C C . THR A 1 109 ? 26.068 -4.892 -7.570 1.00 69.75 109 THR A C 1
ATOM 882 O O . THR A 1 109 ? 24.922 -5.154 -7.140 1.00 69.75 109 THR A O 1
#